Protein AF-A0A7V9ZXT2-F1 (afdb_monomer_lite)

pLDDT: mean 90.49, std 9.89, range [55.28, 98.56]

Structure (mmCIF, N/CA/C/O backbone):
data_AF-A0A7V9ZXT2-F1
#
_entry.id   AF-A0A7V9ZXT2-F1
#
loop_
_atom_site.group_PDB
_atom_site.id
_atom_site.type_symbol
_atom_site.label_atom_id
_atom_site.label_alt_id
_atom_site.label_comp_id
_atom_site.label_asym_id
_atom_site.label_entity_id
_atom_site.label_seq_id
_atom_site.pdbx_PDB_ins_code
_atom_site.Cartn_x
_atom_site.Cartn_y
_atom_site.Cartn_z
_atom_site.occupancy
_atom_site.B_iso_or_equiv
_atom_site.auth_seq_id
_atom_site.auth_comp_id
_atom_site.auth_asym_id
_atom_site.auth_atom_id
_atom_site.pdbx_PDB_model_num
ATOM 1 N N . MET A 1 1 ? 6.001 -14.814 -24.579 1.00 61.94 1 MET A N 1
ATOM 2 C CA . MET A 1 1 ? 5.135 -14.077 -23.632 1.00 61.94 1 MET A CA 1
ATOM 3 C C . MET A 1 1 ? 6.006 -13.622 -22.475 1.00 61.94 1 MET A C 1
ATOM 5 O O . MET A 1 1 ? 6.823 -14.422 -22.038 1.00 61.94 1 MET A O 1
ATOM 9 N N . GLN A 1 2 ? 5.903 -12.363 -22.039 1.00 73.81 2 GLN A N 1
ATOM 10 C CA . GLN A 1 2 ? 6.520 -11.944 -20.772 1.00 73.81 2 GLN A CA 1
ATOM 11 C C . GLN A 1 2 ? 5.842 -12.702 -19.624 1.00 73.81 2 GLN A C 1
ATOM 13 O O . GLN A 1 2 ? 4.640 -12.957 -19.696 1.00 73.81 2 GLN A O 1
ATOM 18 N N . ALA A 1 3 ? 6.612 -13.105 -18.613 1.00 89.31 3 ALA A N 1
ATOM 19 C CA . ALA A 1 3 ? 6.059 -13.763 -17.436 1.00 89.31 3 ALA A CA 1
ATOM 20 C C . ALA A 1 3 ? 5.150 -12.785 -16.677 1.00 89.31 3 ALA A C 1
ATOM 22 O O . ALA A 1 3 ? 5.486 -11.610 -16.528 1.00 89.31 3 ALA A O 1
ATOM 23 N N . GLU A 1 4 ? 3.993 -13.262 -16.224 1.00 94.12 4 GLU A N 1
ATOM 24 C CA . GLU A 1 4 ? 3.120 -12.460 -15.372 1.00 94.12 4 GLU A CA 1
ATOM 25 C C . GLU A 1 4 ? 3.650 -12.436 -13.938 1.00 94.12 4 GLU A C 1
ATOM 27 O O . GLU A 1 4 ? 4.042 -13.465 -13.386 1.00 94.12 4 GLU A O 1
ATOM 32 N N . GLU A 1 5 ? 3.605 -11.259 -13.320 1.00 97.88 5 GLU A N 1
ATOM 33 C CA . GLU A 1 5 ? 3.921 -11.060 -11.912 1.00 97.88 5 GLU A CA 1
ATOM 34 C C . GLU A 1 5 ? 2.667 -10.668 -11.130 1.00 97.88 5 GLU A C 1
ATOM 36 O O . GLU A 1 5 ? 1.727 -10.072 -11.668 1.00 97.88 5 GLU A O 1
ATOM 41 N N . LEU A 1 6 ? 2.688 -10.959 -9.828 1.00 98.06 6 LEU A N 1
ATOM 42 C CA . LEU A 1 6 ? 1.759 -10.388 -8.863 1.00 98.06 6 LEU A CA 1
ATOM 43 C C . LEU A 1 6 ? 2.500 -9.393 -7.979 1.00 98.06 6 LEU A C 1
ATOM 45 O O . LEU A 1 6 ? 3.572 -9.684 -7.453 1.00 98.06 6 LEU A O 1
ATOM 49 N N . SER A 1 7 ? 1.885 -8.238 -7.767 1.00 97.88 7 SER A N 1
ATOM 50 C CA . SER A 1 7 ? 2.345 -7.239 -6.808 1.00 97.88 7 SER A CA 1
ATOM 51 C C . SER A 1 7 ? 1.169 -6.753 -5.976 1.00 97.88 7 SER A C 1
ATOM 53 O O . SER A 1 7 ? 0.015 -6.856 -6.393 1.00 97.88 7 SER A O 1
ATOM 55 N N . TYR A 1 8 ? 1.436 -6.243 -4.779 1.00 97.75 8 TYR A N 1
ATOM 56 C CA . TYR A 1 8 ? 0.386 -5.769 -3.889 1.00 97.75 8 TYR A CA 1
ATOM 57 C C . TYR A 1 8 ? 0.664 -4.362 -3.372 1.00 97.75 8 TYR A C 1
ATOM 59 O O . TYR A 1 8 ? 1.806 -3.925 -3.246 1.00 97.75 8 TYR A O 1
ATOM 67 N N . VAL A 1 9 ? -0.414 -3.666 -3.018 1.00 97.50 9 VAL A N 1
ATOM 68 C CA . VAL A 1 9 ? -0.370 -2.372 -2.333 1.00 97.50 9 VAL A CA 1
ATOM 69 C C . VAL A 1 9 ? -1.260 -2.443 -1.103 1.00 97.50 9 VAL A C 1
ATOM 71 O O . VAL A 1 9 ? -2.374 -2.962 -1.164 1.00 97.50 9 VAL A O 1
ATOM 74 N N . ILE A 1 10 ? -0.784 -1.896 0.015 1.00 97.56 10 ILE A N 1
ATOM 75 C CA . ILE A 1 10 ? -1.607 -1.679 1.206 1.00 97.56 10 ILE A CA 1
ATOM 76 C C . ILE A 1 10 ? -1.863 -0.183 1.354 1.00 97.56 10 ILE A C 1
ATOM 78 O O . ILE A 1 10 ? -0.945 0.591 1.625 1.00 97.56 10 ILE A O 1
ATOM 82 N N . LEU A 1 11 ? -3.123 0.225 1.220 1.00 97.25 11 LEU A N 1
ATOM 83 C CA . LEU A 1 11 ? -3.554 1.569 1.584 1.00 97.25 11 LEU A CA 1
ATOM 84 C C . LEU A 1 11 ? -3.665 1.646 3.106 1.00 97.25 11 LEU A C 1
ATOM 86 O O . LEU A 1 11 ? -4.362 0.849 3.747 1.00 97.25 11 LEU A O 1
ATOM 90 N N . THR A 1 12 ? -2.963 2.621 3.681 1.00 95.81 12 THR A N 1
ATOM 91 C CA . THR A 1 12 ? -2.888 2.798 5.130 1.00 95.81 12 THR A CA 1
ATOM 92 C C . THR A 1 12 ? -4.212 3.336 5.688 1.00 95.81 12 THR A C 1
ATOM 94 O O . THR A 1 12 ? -4.966 4.012 4.976 1.00 95.81 12 THR A O 1
ATOM 97 N N . PRO A 1 13 ? -4.491 3.122 6.988 1.00 95.06 13 PRO A N 1
ATOM 98 C CA . PRO A 1 13 ? -5.666 3.702 7.634 1.00 95.06 13 PRO A CA 1
ATOM 99 C C . PRO A 1 13 ? -5.690 5.230 7.515 1.00 95.06 13 PRO A C 1
ATOM 101 O O . PRO A 1 13 ? -6.751 5.836 7.400 1.00 95.06 13 PRO A O 1
ATOM 104 N N . TYR A 1 14 ? -4.512 5.856 7.521 1.00 93.19 14 TYR A N 1
ATOM 105 C CA . TYR A 1 14 ? -4.361 7.298 7.392 1.00 93.19 14 TYR A CA 1
ATOM 106 C C . TYR A 1 14 ? -4.799 7.814 6.014 1.00 93.19 14 TYR A C 1
ATOM 108 O O . TYR A 1 14 ? -5.648 8.702 5.945 1.00 93.19 14 TYR A O 1
ATOM 116 N N . SER A 1 15 ? -4.300 7.217 4.925 1.00 94.00 15 SER A N 1
ATOM 117 C CA . SER A 1 15 ? -4.677 7.613 3.560 1.00 94.00 15 SER A CA 1
ATOM 118 C C . SER A 1 15 ? -6.181 7.472 3.323 1.00 94.00 15 SER A C 1
ATOM 120 O O . SER A 1 15 ? -6.796 8.328 2.686 1.00 94.00 15 SER A O 1
ATOM 122 N N . MET A 1 16 ? -6.792 6.425 3.885 1.00 93.81 16 MET A N 1
ATOM 123 C CA . MET A 1 16 ? -8.238 6.222 3.795 1.00 93.81 16 MET A CA 1
ATOM 124 C C . MET A 1 16 ? -9.026 7.259 4.604 1.00 93.81 16 MET A C 1
ATOM 126 O O . MET A 1 16 ? -9.999 7.801 4.090 1.00 93.81 16 MET A O 1
ATOM 130 N N . ARG A 1 17 ? -8.588 7.606 5.825 1.00 91.88 17 ARG A N 1
ATOM 131 C CA . ARG A 1 17 ? -9.215 8.676 6.632 1.00 91.88 17 ARG A CA 1
ATOM 132 C C . ARG A 1 17 ? -9.125 10.056 5.979 1.00 91.88 17 ARG A C 1
ATOM 134 O O . ARG A 1 17 ? -9.995 10.886 6.204 1.00 91.88 17 ARG A O 1
ATOM 141 N N . LYS A 1 18 ? -8.093 10.299 5.170 1.00 93.94 18 LYS A N 1
ATOM 142 C CA . LYS A 1 18 ? -7.930 11.520 4.364 1.00 93.94 18 LYS A CA 1
ATOM 143 C C . LYS A 1 18 ? -8.724 11.494 3.047 1.00 93.94 18 LYS A C 1
ATOM 145 O O . LYS A 1 18 ? -8.525 12.374 2.216 1.00 93.94 18 LYS A O 1
ATOM 150 N N . SER A 1 19 ? -9.579 10.492 2.828 1.00 94.19 19 SER A N 1
ATOM 151 C CA . SER A 1 19 ? -10.387 10.331 1.608 1.00 94.19 19 SER A CA 1
ATOM 152 C C . SER A 1 19 ? -9.558 10.214 0.320 1.00 94.19 19 SER A C 1
ATOM 154 O O . SER A 1 19 ? -10.017 10.575 -0.760 1.00 94.19 19 SER A O 1
ATOM 156 N N . ARG A 1 20 ? -8.332 9.675 0.408 1.00 96.00 20 ARG A N 1
ATOM 157 C CA . ARG A 1 20 ? -7.405 9.556 -0.736 1.00 96.00 20 ARG A CA 1
ATOM 158 C C . ARG A 1 20 ? -7.564 8.241 -1.516 1.00 96.00 20 ARG A C 1
ATOM 160 O O . ARG A 1 20 ? -6.923 8.065 -2.546 1.00 96.00 20 ARG A O 1
ATOM 167 N N . THR A 1 21 ? -8.425 7.321 -1.068 1.00 96.56 21 THR A N 1
ATOM 168 C CA . THR A 1 21 ? -8.559 5.958 -1.624 1.00 96.56 21 THR A CA 1
ATOM 169 C C . THR A 1 21 ? -8.818 5.937 -3.130 1.00 96.56 21 THR A C 1
ATOM 171 O O . THR A 1 21 ? -8.077 5.288 -3.862 1.00 96.56 21 THR A O 1
ATOM 174 N N . GLY A 1 22 ? -9.833 6.668 -3.605 1.00 96.31 22 GLY A N 1
ATOM 175 C CA . GLY A 1 22 ? -10.185 6.689 -5.030 1.00 96.31 22 GLY A CA 1
ATOM 176 C C . GLY A 1 22 ? -9.069 7.267 -5.901 1.00 96.31 22 GLY A C 1
ATOM 177 O O . GLY A 1 22 ? -8.735 6.694 -6.935 1.00 96.31 22 GLY A O 1
ATOM 178 N N . GLY A 1 23 ? -8.436 8.352 -5.441 1.00 96.44 23 GLY A N 1
ATOM 179 C CA . GLY A 1 23 ? -7.306 8.975 -6.134 1.00 96.44 23 GLY A CA 1
ATOM 180 C C . GLY A 1 23 ? -6.092 8.050 -6.232 1.00 96.44 23 GLY A C 1
ATOM 181 O O . GLY A 1 23 ? -5.488 7.943 -7.296 1.00 96.44 23 GLY A O 1
ATOM 182 N N . ILE A 1 24 ? -5.774 7.326 -5.155 1.00 97.44 24 ILE A N 1
ATOM 183 C CA . ILE A 1 24 ? -4.675 6.353 -5.139 1.00 97.44 24 ILE A CA 1
ATOM 184 C C . ILE A 1 24 ? -4.964 5.191 -6.097 1.00 97.44 24 ILE A C 1
ATOM 186 O O . ILE A 1 24 ? -4.113 4.871 -6.921 1.00 97.44 24 ILE A O 1
ATOM 190 N N . ILE A 1 25 ? -6.156 4.585 -6.033 1.00 97.44 25 ILE A N 1
ATOM 191 C CA . ILE A 1 25 ? -6.524 3.451 -6.902 1.00 97.44 25 ILE A CA 1
ATOM 192 C C . ILE A 1 25 ? -6.510 3.866 -8.374 1.00 97.44 25 ILE A C 1
ATOM 194 O O . ILE A 1 25 ? -5.886 3.194 -9.192 1.00 97.44 25 ILE A O 1
ATOM 198 N N . SER A 1 26 ? -7.147 4.993 -8.705 1.00 96.50 26 SER A N 1
ATOM 199 C CA . SER A 1 26 ? -7.186 5.516 -10.074 1.00 96.50 26 SER A CA 1
ATOM 200 C C . SER A 1 26 ? -5.777 5.758 -10.618 1.00 96.50 26 SER A C 1
ATOM 202 O O . SER A 1 26 ? -5.459 5.368 -11.743 1.00 96.50 26 SER A O 1
ATOM 204 N N . ARG A 1 27 ? -4.882 6.319 -9.796 1.00 96.00 27 ARG A N 1
ATOM 205 C CA . ARG A 1 27 ? -3.494 6.574 -10.187 1.00 96.00 27 ARG A CA 1
ATOM 206 C C . ARG A 1 27 ? -2.675 5.291 -10.335 1.00 96.00 27 ARG A C 1
ATOM 208 O O . ARG A 1 27 ? -1.916 5.193 -11.290 1.00 96.00 27 ARG A O 1
ATOM 215 N N . LEU A 1 28 ? -2.848 4.304 -9.454 1.00 97.31 28 LEU A N 1
ATOM 216 C CA . LEU A 1 28 ? -2.198 2.994 -9.589 1.00 97.31 28 LEU A CA 1
ATOM 217 C C . LEU A 1 28 ? -2.590 2.315 -10.904 1.00 97.31 28 LEU A C 1
ATOM 219 O O . LEU A 1 28 ? -1.712 1.889 -11.647 1.00 97.31 28 LEU A O 1
ATOM 223 N N . ILE A 1 29 ? -3.885 2.273 -11.225 1.00 96.81 29 ILE A N 1
ATOM 224 C CA . ILE A 1 29 ? -4.376 1.651 -12.463 1.00 96.81 29 ILE A CA 1
ATOM 225 C C . ILE A 1 29 ? -3.858 2.417 -13.687 1.00 96.81 29 ILE A C 1
ATOM 227 O O . ILE A 1 29 ? -3.233 1.831 -14.568 1.00 96.81 29 ILE A O 1
ATOM 231 N N . SER A 1 30 ? -4.055 3.738 -13.723 1.00 96.06 30 SER A N 1
ATOM 232 C CA . SER A 1 30 ? -3.706 4.559 -14.893 1.00 96.06 30 SER A CA 1
ATOM 233 C C . SER A 1 30 ? -2.203 4.677 -15.155 1.00 96.06 30 SER A C 1
ATOM 235 O O . SER A 1 30 ? -1.806 4.787 -16.311 1.00 96.06 30 SER A O 1
ATOM 237 N N . ARG A 1 31 ? -1.352 4.653 -14.120 1.00 95.56 31 ARG A N 1
ATOM 238 C CA . ARG A 1 31 ? 0.109 4.762 -14.286 1.00 95.56 31 ARG A CA 1
ATOM 239 C C . ARG A 1 31 ? 0.784 3.434 -14.603 1.00 95.56 31 ARG A C 1
ATOM 241 O O . ARG A 1 31 ? 1.819 3.440 -15.259 1.00 95.56 31 ARG A O 1
ATOM 248 N N . THR A 1 32 ? 0.227 2.316 -14.141 1.00 96.75 32 THR A N 1
ATOM 249 C CA . THR A 1 32 ? 0.870 1.003 -14.307 1.00 96.75 32 THR A CA 1
ATOM 250 C C . THR A 1 32 ? 0.318 0.199 -15.481 1.00 96.75 32 THR A C 1
ATOM 252 O O . THR A 1 32 ? 1.045 -0.622 -16.045 1.00 96.75 32 THR A O 1
ATOM 255 N N . GLY A 1 33 ? -0.956 0.405 -15.837 1.00 96.62 33 GLY A N 1
ATOM 256 C CA . GLY A 1 33 ? -1.666 -0.435 -16.802 1.00 96.62 33 GLY A CA 1
ATOM 257 C C . GLY A 1 33 ? -1.820 -1.894 -16.352 1.00 96.62 33 GLY A C 1
ATOM 258 O O . GLY A 1 33 ? -1.972 -2.766 -17.200 1.00 96.62 33 GLY A O 1
ATOM 259 N N . LEU A 1 34 ? -1.709 -2.175 -15.047 1.00 97.88 34 LEU A N 1
ATOM 260 C CA . LEU A 1 34 ? -1.868 -3.517 -14.478 1.00 97.88 34 LEU A CA 1
ATOM 261 C C . LEU A 1 34 ? -3.340 -3.832 -14.185 1.00 97.88 34 LEU A C 1
ATOM 263 O O . LEU A 1 34 ? -4.119 -2.944 -13.829 1.00 97.88 34 LEU A O 1
ATOM 267 N N . ASP A 1 35 ? -3.686 -5.117 -14.225 1.00 97.94 35 ASP A N 1
ATOM 268 C CA . ASP A 1 35 ? -5.007 -5.603 -13.831 1.00 97.94 35 ASP A CA 1
ATOM 269 C C . ASP A 1 35 ? -5.135 -5.599 -12.306 1.00 97.94 35 ASP A C 1
ATOM 271 O O . ASP A 1 35 ? -4.353 -6.253 -11.614 1.00 97.94 35 ASP A O 1
ATOM 275 N N . LEU A 1 36 ? -6.157 -4.938 -11.760 1.00 98.06 36 LEU A N 1
ATOM 276 C CA . LEU A 1 36 ? -6.542 -5.119 -10.358 1.00 98.06 36 LEU A CA 1
ATOM 277 C C . LEU A 1 36 ? -7.320 -6.435 -10.217 1.00 98.06 36 LEU A C 1
ATOM 279 O O . LEU A 1 36 ? -8.498 -6.505 -10.561 1.00 98.06 36 LEU A O 1
ATOM 283 N N . VAL A 1 37 ? -6.672 -7.475 -9.693 1.00 98.19 37 VAL A N 1
ATOM 284 C CA . VAL A 1 37 ? -7.235 -8.837 -9.623 1.00 98.19 37 VAL A CA 1
ATOM 285 C C . VAL A 1 37 ? -7.845 -9.187 -8.267 1.00 98.19 37 VAL A C 1
ATOM 287 O O . VAL A 1 37 ? -8.599 -10.151 -8.160 1.00 98.19 37 VAL A O 1
ATOM 290 N N . SER A 1 38 ? -7.534 -8.430 -7.211 1.00 98.25 38 SER A N 1
ATOM 291 C CA . SER A 1 38 ? -8.157 -8.615 -5.897 1.00 98.25 38 SER A CA 1
ATOM 292 C C . SER A 1 38 ? -8.115 -7.343 -5.060 1.00 98.25 38 SER A C 1
ATOM 294 O O . SER A 1 38 ? -7.155 -6.574 -5.120 1.00 98.25 38 SER A O 1
ATOM 296 N N . ALA A 1 39 ? -9.146 -7.146 -4.240 1.00 98.00 39 ALA A N 1
ATOM 297 C CA . ALA A 1 39 ? -9.224 -6.066 -3.269 1.00 98.00 39 ALA A CA 1
ATOM 298 C C . ALA A 1 39 ? -9.909 -6.552 -1.987 1.00 98.00 39 ALA A C 1
ATOM 300 O O . ALA A 1 39 ? -10.970 -7.175 -2.032 1.00 98.00 39 ALA A O 1
ATOM 301 N N . ARG A 1 40 ? -9.327 -6.242 -0.824 1.00 97.94 40 ARG A N 1
ATOM 302 C CA . ARG A 1 40 ? -9.933 -6.560 0.476 1.00 97.94 40 ARG A CA 1
ATOM 303 C C . ARG A 1 40 ? -9.653 -5.478 1.505 1.00 97.94 40 ARG A C 1
ATOM 305 O O . ARG A 1 40 ? -8.501 -5.175 1.803 1.00 97.94 40 ARG A O 1
ATOM 312 N N . MET A 1 41 ? -10.718 -4.960 2.113 1.00 97.44 41 MET A N 1
ATOM 313 C CA . MET A 1 41 ? -10.628 -4.116 3.302 1.00 97.44 41 MET A CA 1
ATOM 314 C C . MET A 1 41 ? -10.867 -4.952 4.559 1.00 97.44 41 MET A C 1
ATOM 316 O O . MET A 1 41 ? -11.833 -5.710 4.628 1.00 97.44 41 MET A O 1
ATOM 320 N N . PHE A 1 42 ? -10.000 -4.819 5.560 1.00 97.06 42 PHE A N 1
ATOM 321 C CA . PHE A 1 42 ? -10.130 -5.552 6.821 1.00 97.06 42 PHE A CA 1
ATOM 322 C C . PHE A 1 42 ? -9.377 -4.860 7.961 1.00 97.06 42 PHE A C 1
ATOM 324 O O . PHE A 1 42 ? -8.497 -4.034 7.728 1.00 97.06 42 PHE A O 1
ATOM 331 N N . ALA A 1 43 ? -9.732 -5.198 9.203 1.00 97.12 43 ALA A N 1
ATOM 332 C CA . ALA A 1 43 ? -8.976 -4.812 10.393 1.00 97.12 43 ALA A CA 1
ATOM 333 C C . ALA A 1 43 ? -8.030 -5.967 10.778 1.00 97.12 43 ALA A C 1
ATOM 335 O O . ALA A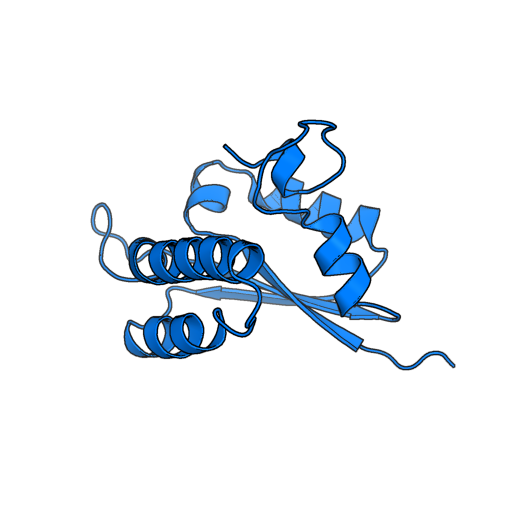 1 43 ? -8.516 -7.002 11.251 1.00 97.12 43 ALA A O 1
ATOM 336 N N . PRO A 1 44 ? -6.708 -5.851 10.555 1.00 96.69 44 PRO A N 1
ATOM 337 C CA . PRO A 1 44 ? -5.779 -6.951 10.797 1.00 96.69 44 PRO A CA 1
ATOM 338 C C . PRO A 1 44 ? -5.654 -7.239 12.301 1.00 96.69 44 PRO A C 1
ATOM 340 O O . PRO A 1 44 ? -5.842 -6.354 13.142 1.00 96.69 44 PRO A O 1
ATOM 343 N N . SER A 1 45 ? -5.382 -8.497 12.659 1.00 95.44 45 SER A N 1
ATOM 344 C CA . SER A 1 45 ? -5.070 -8.872 14.044 1.00 95.44 45 SER A CA 1
ATOM 345 C C . SER A 1 45 ? -3.693 -8.344 14.449 1.00 95.44 45 SER A C 1
ATOM 347 O O . SER A 1 45 ? -2.840 -8.080 13.600 1.00 95.44 45 SER A O 1
ATOM 349 N N . GLN A 1 46 ? -3.453 -8.223 15.756 1.00 95.31 46 GLN A N 1
ATOM 350 C CA . GLN A 1 46 ? -2.136 -7.849 16.274 1.00 95.31 46 GLN A CA 1
ATOM 351 C C . GLN A 1 46 ? -1.045 -8.829 15.820 1.00 95.31 46 GLN A C 1
ATOM 353 O O . GLN A 1 46 ? 0.034 -8.396 15.425 1.00 95.31 46 GLN A O 1
ATOM 358 N N . GLU A 1 47 ? -1.350 -10.128 15.805 1.00 96.50 47 GLU A N 1
ATOM 359 C CA . GLU A 1 47 ? -0.435 -11.164 15.322 1.00 96.50 47 GLU A CA 1
ATOM 360 C C . GLU A 1 47 ? -0.063 -10.956 13.846 1.00 96.50 47 GLU A C 1
ATOM 362 O O . GLU A 1 47 ? 1.118 -10.961 13.499 1.00 96.50 47 GLU A O 1
ATOM 367 N N . LEU A 1 48 ? -1.051 -10.706 12.976 1.00 96.56 48 LEU A N 1
ATOM 368 C CA . LEU A 1 48 ? -0.803 -10.474 11.553 1.00 96.56 48 LEU A CA 1
ATOM 369 C C . LEU A 1 48 ? 0.050 -9.221 11.329 1.00 96.56 48 LEU A C 1
ATOM 371 O O . LEU A 1 48 ? 0.977 -9.250 10.522 1.00 96.56 48 LEU A O 1
ATOM 375 N N . VAL A 1 49 ? -0.226 -8.139 12.064 1.00 97.00 49 VAL A N 1
ATOM 376 C CA . VAL A 1 49 ? 0.574 -6.908 11.989 1.00 97.00 49 VAL A CA 1
ATOM 377 C C . VAL A 1 49 ? 2.009 -7.156 12.443 1.00 97.00 49 VAL A C 1
ATOM 379 O O . VAL A 1 49 ? 2.929 -6.695 11.776 1.00 97.00 49 VAL A O 1
ATOM 382 N N . GLN A 1 50 ? 2.225 -7.911 13.524 1.00 96.25 50 GLN A N 1
ATOM 383 C CA . GLN A 1 50 ? 3.574 -8.216 14.001 1.00 96.25 50 GLN A CA 1
ATOM 384 C C . GLN A 1 50 ? 4.349 -9.076 12.997 1.00 96.25 50 GLN A C 1
ATOM 386 O O . GLN A 1 50 ? 5.511 -8.785 12.713 1.00 96.25 50 GLN A O 1
ATOM 391 N N . ARG A 1 51 ? 3.706 -10.098 12.418 1.00 96.81 51 ARG A N 1
ATOM 392 C CA . ARG A 1 51 ? 4.315 -10.939 11.378 1.00 96.81 51 ARG A CA 1
ATOM 393 C C . ARG A 1 51 ? 4.677 -10.128 10.139 1.00 96.81 51 ARG A C 1
ATOM 395 O O . ARG A 1 51 ? 5.790 -10.264 9.652 1.00 96.81 51 ARG A O 1
ATOM 402 N N . TYR A 1 52 ? 3.776 -9.262 9.676 1.00 95.81 52 TYR A N 1
ATOM 403 C CA . TYR A 1 52 ? 4.033 -8.383 8.535 1.00 95.81 52 TYR A CA 1
ATOM 404 C C . TYR A 1 52 ? 5.156 -7.377 8.821 1.00 95.81 52 TYR A C 1
ATOM 406 O O . TYR A 1 52 ? 6.061 -7.210 8.015 1.00 95.81 52 TYR A O 1
ATOM 414 N N . ALA A 1 53 ? 5.160 -6.746 9.996 1.00 95.50 53 ALA A N 1
ATOM 415 C CA . ALA A 1 53 ? 6.197 -5.790 10.375 1.00 95.50 53 ALA A CA 1
ATOM 416 C C . ALA A 1 53 ? 7.606 -6.416 10.375 1.00 95.50 53 ALA A C 1
ATOM 418 O O . ALA A 1 53 ? 8.579 -5.757 10.007 1.00 95.50 53 ALA A O 1
ATOM 419 N N . ASN A 1 54 ? 7.714 -7.696 10.740 1.00 93.69 54 ASN A N 1
ATOM 420 C CA . ASN A 1 54 ? 8.981 -8.423 10.758 1.00 93.69 54 ASN A CA 1
ATOM 421 C C . ASN A 1 54 ? 9.559 -8.690 9.355 1.00 93.69 54 ASN A C 1
ATOM 423 O O . ASN A 1 54 ? 10.747 -8.978 9.262 1.00 93.69 54 ASN A O 1
ATOM 427 N N . THR A 1 55 ? 8.770 -8.578 8.279 1.00 92.75 55 THR A N 1
ATOM 428 C CA . THR A 1 55 ? 9.256 -8.784 6.901 1.00 92.75 55 THR A CA 1
ATOM 429 C C . THR A 1 55 ? 9.719 -7.498 6.216 1.00 92.75 55 THR A C 1
ATOM 431 O O . THR A 1 55 ? 10.183 -7.560 5.085 1.00 92.75 55 THR A O 1
ATOM 434 N N . ILE A 1 56 ? 9.546 -6.327 6.841 1.00 90.81 56 ILE A N 1
ATOM 435 C CA . ILE A 1 56 ? 9.775 -5.023 6.188 1.00 90.81 56 ILE A CA 1
ATOM 436 C C . ILE A 1 56 ? 11.263 -4.666 6.098 1.00 90.81 56 ILE A C 1
ATOM 438 O O . ILE A 1 56 ? 11.681 -4.029 5.134 1.00 90.81 56 ILE A O 1
ATOM 442 N N . VAL A 1 57 ? 12.054 -5.037 7.105 1.00 85.81 57 VAL A N 1
ATOM 443 C CA . VAL A 1 57 ? 13.479 -4.690 7.170 1.00 85.81 57 VAL A CA 1
ATOM 444 C C . VAL A 1 57 ? 14.286 -5.816 6.537 1.00 85.81 57 VAL A C 1
ATOM 446 O O . VAL A 1 57 ? 14.481 -6.860 7.155 1.00 85.81 57 VAL A O 1
ATOM 449 N N . THR A 1 58 ? 14.731 -5.604 5.302 1.00 80.75 58 THR A N 1
ATOM 450 C CA . THR A 1 58 ? 15.453 -6.596 4.491 1.00 80.75 58 THR A CA 1
ATOM 451 C C . THR A 1 58 ? 16.829 -6.115 4.041 1.00 80.75 58 THR A C 1
ATOM 453 O O . THR A 1 58 ? 17.664 -6.944 3.694 1.00 80.75 58 THR A O 1
ATOM 456 N N . GLU A 1 59 ? 17.081 -4.802 4.047 1.00 73.69 59 GLU A N 1
ATOM 457 C CA . GLU A 1 59 ? 18.300 -4.224 3.479 1.00 73.69 59 GLU A CA 1
ATOM 458 C C . GLU A 1 59 ? 19.435 -4.080 4.497 1.00 73.69 59 GLU A C 1
ATOM 460 O O . GLU A 1 59 ? 19.234 -3.733 5.669 1.00 73.69 59 GLU A O 1
ATOM 465 N N . ALA A 1 60 ? 20.656 -4.325 4.018 1.00 67.56 60 ALA A N 1
ATOM 466 C CA . ALA A 1 60 ? 21.883 -4.133 4.787 1.00 67.56 60 ALA A CA 1
ATOM 467 C C . ALA A 1 60 ? 22.421 -2.693 4.687 1.00 67.56 60 ALA A C 1
ATOM 469 O O . ALA A 1 60 ? 23.111 -2.247 5.605 1.00 67.56 60 ALA A O 1
ATOM 470 N N . ASP A 1 61 ? 22.088 -1.957 3.616 1.00 73.62 61 ASP A N 1
ATOM 471 C CA . ASP A 1 61 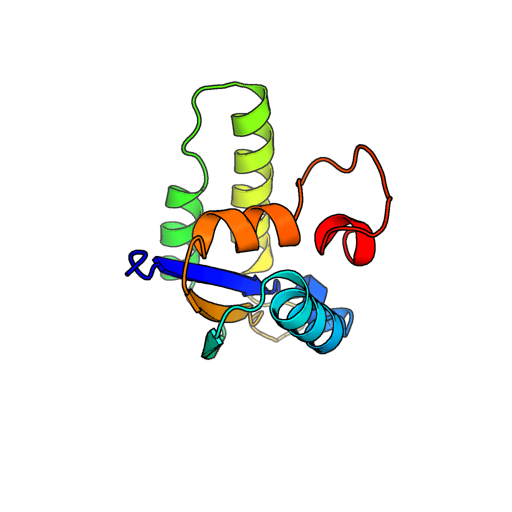? 22.486 -0.553 3.461 1.00 73.62 61 ASP A CA 1
ATOM 472 C C . ASP A 1 61 ? 21.866 0.315 4.579 1.00 73.62 61 ASP A C 1
ATOM 474 O O . ASP A 1 61 ? 20.638 0.316 4.740 1.00 73.62 61 ASP A O 1
ATOM 478 N N . PRO A 1 62 ? 22.669 1.090 5.338 1.00 70.81 62 PRO A N 1
ATOM 479 C CA . PRO A 1 62 ? 22.181 1.884 6.464 1.00 70.81 62 PRO A CA 1
ATOM 480 C C . PRO A 1 62 ? 21.064 2.881 6.125 1.00 70.81 62 PRO A C 1
ATOM 482 O O . PRO A 1 62 ? 20.162 3.079 6.944 1.00 70.81 62 PRO A O 1
ATOM 485 N N . ARG A 1 63 ? 21.093 3.513 4.942 1.00 68.44 63 ARG A N 1
ATOM 486 C CA . ARG A 1 63 ? 20.087 4.511 4.539 1.00 68.44 63 ARG A CA 1
ATOM 487 C C . ARG A 1 63 ? 18.750 3.842 4.245 1.00 68.44 63 ARG A C 1
ATOM 489 O O . ARG A 1 63 ? 17.727 4.252 4.791 1.00 68.44 63 ARG A O 1
ATOM 496 N N . HIS A 1 64 ? 18.760 2.774 3.446 1.00 76.44 64 HIS A N 1
ATOM 497 C CA . HIS A 1 64 ? 17.550 2.003 3.143 1.00 76.44 64 HIS A CA 1
ATOM 498 C C . HIS A 1 64 ? 16.977 1.341 4.397 1.00 76.44 64 HIS A C 1
ATOM 500 O O . HIS A 1 64 ? 15.761 1.347 4.608 1.00 76.44 64 HIS A O 1
ATOM 506 N N . ARG A 1 65 ? 17.852 0.855 5.281 1.00 82.12 65 ARG A N 1
ATOM 507 C CA . ARG A 1 65 ? 17.468 0.276 6.565 1.00 82.12 65 ARG A CA 1
ATOM 508 C C . ARG A 1 65 ? 16.730 1.278 7.450 1.00 82.12 65 ARG A C 1
ATOM 510 O O . ARG A 1 65 ? 15.679 0.933 7.980 1.00 82.12 65 ARG A O 1
ATOM 517 N N . ALA A 1 66 ? 17.220 2.512 7.588 1.00 83.62 66 ALA A N 1
ATOM 518 C CA . ALA A 1 66 ? 16.551 3.536 8.397 1.00 83.62 66 ALA A CA 1
ATOM 519 C C . ALA A 1 66 ? 15.120 3.816 7.902 1.00 83.62 66 ALA A C 1
ATOM 521 O O . ALA A 1 66 ? 14.179 3.891 8.692 1.00 83.62 66 ALA A O 1
ATOM 522 N N . THR A 1 67 ? 14.927 3.897 6.585 1.00 83.44 67 THR A N 1
ATOM 523 C CA . THR A 1 67 ? 13.599 4.058 5.983 1.00 83.44 67 THR A CA 1
ATOM 524 C C . THR A 1 67 ? 12.687 2.851 6.242 1.00 83.44 67 THR A C 1
ATOM 526 O O . THR A 1 67 ? 11.517 3.025 6.590 1.00 83.44 67 THR A O 1
ATOM 529 N N . GLN A 1 68 ? 13.201 1.627 6.105 1.00 87.81 68 GLN A N 1
ATOM 530 C CA . GLN A 1 68 ? 12.443 0.404 6.398 1.00 87.81 68 GLN A CA 1
ATOM 531 C C . GLN A 1 68 ? 12.057 0.306 7.878 1.00 87.81 68 GLN A C 1
ATOM 533 O O . GLN A 1 68 ? 10.954 -0.130 8.207 1.00 87.81 68 GLN A O 1
ATOM 538 N N . GLU A 1 69 ? 12.926 0.762 8.775 1.00 91.06 69 GLU A N 1
ATOM 539 C CA . GLU A 1 69 ? 12.656 0.827 10.210 1.00 91.06 69 GLU A CA 1
ATOM 540 C C . GLU A 1 69 ? 11.506 1.788 10.540 1.00 91.06 69 GLU A C 1
ATOM 542 O O . GLU A 1 69 ? 10.593 1.438 11.293 1.00 91.06 69 GLU A O 1
ATOM 547 N N . LEU A 1 70 ? 11.474 2.959 9.896 1.00 89.44 70 LEU A N 1
ATOM 548 C CA . 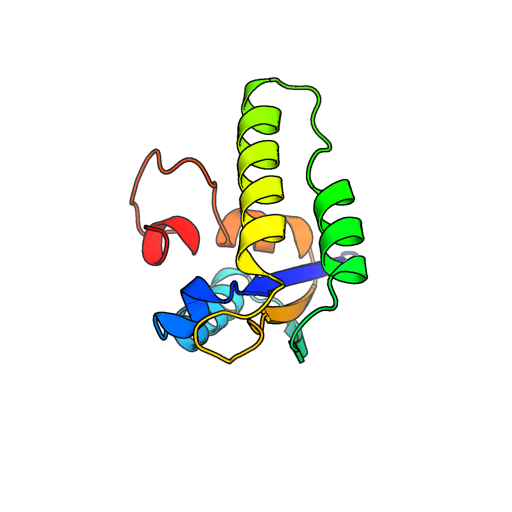LEU A 1 70 ? 10.357 3.900 1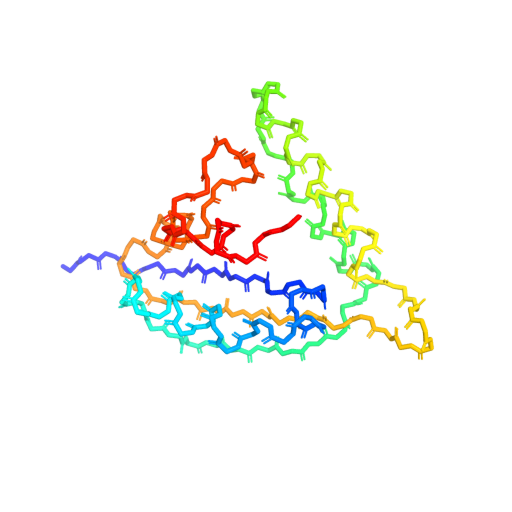0.024 1.00 89.44 70 LEU A CA 1
ATOM 549 C C . LEU A 1 70 ? 9.036 3.295 9.529 1.00 89.44 70 LEU A C 1
ATOM 551 O O . LEU A 1 70 ? 8.005 3.445 10.187 1.00 89.44 70 LEU A O 1
ATOM 555 N N . LEU A 1 71 ? 9.052 2.569 8.405 1.00 90.38 71 LEU A N 1
ATOM 556 C CA . LEU A 1 71 ? 7.869 1.850 7.920 1.00 90.38 71 LEU A CA 1
ATOM 557 C C . LEU A 1 71 ? 7.408 0.770 8.896 1.00 90.38 71 LEU A C 1
ATOM 559 O O . LEU A 1 71 ? 6.208 0.635 9.142 1.00 90.38 71 LEU A O 1
ATOM 563 N N . ARG A 1 72 ? 8.353 -0.002 9.441 1.00 94.12 72 ARG A N 1
ATOM 564 C CA . ARG A 1 72 ? 8.074 -1.054 10.418 1.00 94.12 72 ARG A CA 1
ATOM 565 C C . ARG A 1 72 ? 7.353 -0.481 11.628 1.00 94.12 72 ARG A C 1
ATOM 567 O O . ARG A 1 72 ? 6.305 -1.000 12.015 1.00 94.12 72 ARG A O 1
ATOM 574 N N . GLU A 1 73 ? 7.872 0.606 12.186 1.00 94.00 73 GLU A N 1
ATOM 575 C CA . GLU A 1 73 ? 7.262 1.260 13.340 1.00 94.00 73 GLU A CA 1
ATOM 576 C C . GLU A 1 73 ? 5.900 1.871 12.993 1.00 94.00 73 GLU A C 1
ATOM 578 O O . GLU A 1 73 ? 4.921 1.682 13.720 1.00 94.00 73 GLU A O 1
ATOM 583 N N . TYR A 1 74 ? 5.784 2.511 11.824 1.00 93.50 74 TYR A N 1
ATOM 584 C CA . TYR A 1 74 ? 4.511 3.038 11.343 1.00 93.50 74 TYR A CA 1
ATOM 585 C C . TYR A 1 74 ? 3.435 1.947 11.263 1.00 93.50 74 TYR A C 1
ATOM 587 O O . TYR A 1 74 ? 2.310 2.155 11.725 1.00 93.50 74 TYR A O 1
ATOM 595 N N . VAL A 1 75 ? 3.766 0.779 10.708 1.00 95.50 75 VAL A N 1
ATOM 596 C CA . VAL A 1 75 ? 2.851 -0.365 10.599 1.00 95.50 75 VAL A CA 1
ATOM 597 C C . VAL A 1 75 ? 2.426 -0.857 11.980 1.00 95.50 75 VAL A C 1
ATOM 599 O O . VAL A 1 75 ? 1.225 -0.975 12.234 1.00 95.50 75 VAL A O 1
ATOM 602 N N . ARG A 1 76 ? 3.378 -1.089 12.894 1.00 94.38 76 ARG A N 1
ATOM 603 C CA . ARG A 1 76 ? 3.085 -1.575 14.255 1.00 94.38 76 ARG A CA 1
ATOM 604 C C . ARG A 1 76 ? 2.170 -0.624 15.016 1.00 94.38 76 ARG A C 1
ATOM 606 O O . ARG A 1 76 ? 1.237 -1.077 15.675 1.00 94.38 76 ARG A O 1
ATOM 613 N N . LYS A 1 77 ? 2.399 0.680 14.870 1.00 93.50 77 LYS A N 1
ATOM 614 C CA . LYS A 1 77 ? 1.622 1.722 15.539 1.00 93.50 77 LYS A CA 1
ATOM 615 C C . LYS A 1 77 ? 0.224 1.909 14.950 1.00 93.50 77 LYS A C 1
ATOM 617 O O . LYS A 1 77 ? -0.717 2.150 15.698 1.00 93.50 77 LYS A O 1
ATOM 622 N N . ASN A 1 78 ? 0.077 1.846 13.625 1.00 94.69 78 ASN A N 1
ATOM 623 C CA . ASN A 1 78 ? -1.140 2.329 12.964 1.00 94.69 78 ASN A CA 1
ATOM 624 C C . ASN A 1 78 ? -2.075 1.229 12.455 1.00 94.69 78 ASN A C 1
ATOM 626 O O . ASN A 1 78 ? -3.247 1.518 12.220 1.00 94.69 78 ASN A O 1
ATOM 630 N N . PHE A 1 79 ? -1.596 0.001 12.229 1.00 95.75 79 PHE A N 1
ATOM 631 C CA . PHE A 1 79 ? -2.410 -1.043 11.588 1.00 95.75 79 PHE A CA 1
ATOM 632 C C . PHE A 1 79 ? -3.218 -1.880 12.584 1.00 95.75 79 PHE A C 1
ATOM 634 O O . PHE A 1 79 ? -4.097 -2.620 12.164 1.00 95.75 79 PHE A O 1
ATOM 641 N N . THR A 1 80 ? -2.971 -1.769 13.886 1.00 92.69 80 THR A N 1
ATOM 642 C CA . THR A 1 80 ? -3.688 -2.529 14.922 1.00 92.69 80 THR A CA 1
ATOM 643 C C . THR A 1 80 ? -4.111 -1.623 16.082 1.00 92.69 80 THR A C 1
ATOM 645 O O . THR A 1 80 ? -3.941 -0.408 16.029 1.00 92.69 80 THR A O 1
ATOM 648 N N . GLY A 1 81 ? -4.685 -2.216 17.126 1.00 89.38 81 GLY A N 1
ATOM 649 C CA . GLY A 1 81 ? -5.168 -1.514 18.309 1.00 89.38 81 GLY A CA 1
ATOM 650 C C . GLY A 1 81 ? -6.567 -0.934 18.125 1.00 89.38 81 GLY A C 1
ATOM 651 O O . GLY A 1 81 ? -7.319 -1.331 17.231 1.00 89.38 81 GLY A O 1
ATOM 652 N N . ASN A 1 82 ? -6.922 -0.012 19.016 1.00 85.56 82 ASN A N 1
ATOM 653 C CA . ASN A 1 82 ? -8.207 0.669 19.018 1.00 85.56 82 ASN A CA 1
ATOM 654 C C . ASN A 1 82 ? -7.971 2.183 18.978 1.00 85.56 82 ASN A C 1
ATOM 656 O O . ASN A 1 82 ? -7.323 2.729 19.867 1.00 85.56 82 ASN A O 1
ATOM 660 N N . VAL A 1 83 ? -8.469 2.852 17.939 1.00 78.81 83 VAL A N 1
ATOM 661 C CA . VAL A 1 83 ? -8.332 4.299 17.734 1.00 78.81 83 VAL A CA 1
ATOM 662 C C . VAL A 1 83 ? -9.734 4.888 17.676 1.00 78.81 83 VAL A C 1
ATOM 664 O O . VAL A 1 83 ? -10.516 4.530 16.798 1.00 78.81 83 VAL A O 1
ATOM 667 N N . ASN A 1 84 ? -10.066 5.779 18.614 1.00 80.69 84 ASN A N 1
ATOM 668 C CA . ASN A 1 84 ? -11.401 6.385 18.736 1.00 80.69 84 ASN A CA 1
ATOM 669 C C . ASN A 1 84 ? -12.541 5.347 18.765 1.00 80.69 84 ASN A C 1
ATOM 671 O O . ASN A 1 84 ? -13.568 5.514 18.112 1.00 80.69 84 ASN A O 1
ATOM 675 N N . GLY A 1 85 ? -12.337 4.237 19.482 1.00 84.94 85 GLY A N 1
ATOM 676 C CA . GLY A 1 85 ? -13.328 3.163 19.600 1.00 84.94 85 GLY A CA 1
ATOM 677 C C . GLY A 1 85 ? -13.466 2.271 18.360 1.00 84.94 85 GLY A C 1
ATOM 678 O O . GLY A 1 85 ? -14.324 1.390 18.347 1.00 84.94 85 GLY A O 1
ATOM 679 N N . GLN A 1 86 ? -12.631 2.457 17.332 1.00 86.44 86 GLN A N 1
ATOM 680 C CA . GLN A 1 86 ? -12.611 1.614 16.143 1.00 86.44 86 GLN A CA 1
ATOM 681 C C . GLN A 1 86 ? -11.249 0.956 15.904 1.00 86.44 86 GLN A C 1
ATOM 683 O O . GLN A 1 86 ? -10.186 1.565 16.042 1.00 86.44 86 GLN A O 1
ATOM 688 N N . ARG A 1 87 ? -11.278 -0.300 15.445 1.00 92.69 87 ARG A N 1
ATOM 689 C CA . ARG A 1 87 ? -10.075 -0.961 14.929 1.00 92.69 87 ARG A CA 1
ATOM 690 C C . ARG A 1 87 ? -9.707 -0.364 13.567 1.00 92.69 87 ARG A C 1
ATOM 692 O O . ARG A 1 87 ? -10.576 -0.316 12.688 1.00 92.69 87 ARG A O 1
ATOM 699 N N . PRO A 1 88 ? -8.447 0.056 13.353 1.00 94.56 88 PRO A N 1
ATOM 700 C CA . PRO A 1 88 ? -8.027 0.600 12.073 1.00 94.56 88 PRO A CA 1
ATOM 701 C C . PRO A 1 88 ? -8.170 -0.463 10.984 1.00 94.56 88 PRO A C 1
ATOM 703 O O . PRO A 1 88 ? -7.785 -1.620 11.155 1.00 94.56 88 PRO A O 1
ATOM 706 N N . ARG A 1 89 ? -8.745 -0.060 9.852 1.00 95.56 89 ARG A N 1
ATOM 707 C CA . ARG A 1 89 ? -8.828 -0.898 8.657 1.00 95.56 89 ARG A CA 1
ATOM 708 C C . ARG A 1 89 ? -7.690 -0.548 7.717 1.00 95.56 89 ARG A C 1
ATOM 710 O O . ARG A 1 89 ? -7.303 0.614 7.628 1.00 95.56 89 ARG A O 1
ATOM 717 N N . VAL A 1 90 ? -7.208 -1.547 6.995 1.00 97.75 90 VAL A N 1
ATOM 718 C CA . VAL A 1 90 ? -6.324 -1.401 5.835 1.00 97.75 90 VAL A CA 1
ATOM 719 C C . VAL A 1 90 ? -7.061 -1.895 4.597 1.00 97.75 90 VAL A C 1
ATOM 721 O O . VAL A 1 90 ? -8.002 -2.685 4.715 1.00 97.75 90 VAL A O 1
ATOM 724 N N . MET A 1 91 ? -6.641 -1.450 3.416 1.00 98.31 91 MET A N 1
ATOM 725 C CA . MET A 1 91 ? -7.104 -2.019 2.151 1.00 98.31 91 MET A CA 1
ATOM 726 C C . MET A 1 91 ? -5.915 -2.628 1.414 1.00 98.31 91 MET A C 1
ATOM 728 O O . MET A 1 91 ? -4.973 -1.920 1.074 1.00 98.31 91 MET A O 1
ATOM 732 N N . LEU A 1 92 ? -5.971 -3.939 1.189 1.00 98.31 92 LEU A N 1
ATOM 733 C CA . LEU A 1 92 ? -5.019 -4.679 0.372 1.00 98.31 92 LEU A CA 1
ATOM 734 C C . LEU A 1 92 ? -5.548 -4.750 -1.060 1.00 98.31 92 LEU A C 1
ATOM 736 O O . LEU A 1 92 ? -6.696 -5.144 -1.269 1.00 98.31 92 LEU A O 1
ATOM 740 N N . LEU A 1 93 ? -4.700 -4.400 -2.017 1.00 98.56 93 LEU A N 1
ATOM 741 C CA . LEU A 1 93 ? -4.947 -4.501 -3.451 1.00 98.56 93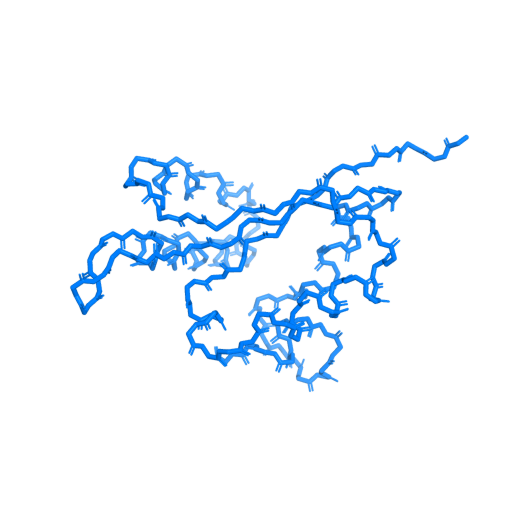 LEU A CA 1
ATOM 742 C C . LEU A 1 93 ? -3.896 -5.425 -4.058 1.00 98.56 93 LEU A C 1
ATOM 744 O O . LEU A 1 93 ? -2.726 -5.311 -3.699 1.00 98.56 93 LEU A O 1
ATOM 748 N N . VAL A 1 94 ? -4.299 -6.303 -4.972 1.00 98.50 94 VAL A N 1
ATOM 749 C CA . VAL A 1 94 ? -3.392 -7.185 -5.717 1.00 98.50 94 VAL A CA 1
ATOM 750 C C . VAL A 1 94 ? -3.508 -6.873 -7.198 1.00 98.50 94 VAL A C 1
ATOM 752 O O . VAL A 1 94 ? -4.605 -6.901 -7.755 1.00 98.50 94 VAL A O 1
ATOM 755 N N . PHE A 1 95 ? -2.369 -6.596 -7.817 1.00 98.50 95 PHE A N 1
ATOM 756 C CA . PHE A 1 95 ? -2.228 -6.275 -9.226 1.00 98.50 95 PHE A CA 1
ATOM 757 C C . PHE A 1 95 ? -1.497 -7.395 -9.958 1.00 98.50 95 PHE A C 1
ATOM 759 O O . PHE A 1 95 ? -0.553 -7.972 -9.412 1.00 98.50 95 PHE A O 1
ATOM 766 N N . ARG A 1 96 ? -1.917 -7.675 -11.192 1.00 98.31 96 ARG A N 1
ATOM 767 C CA . ARG A 1 96 ? -1.306 -8.669 -12.076 1.00 98.31 96 ARG A CA 1
ATOM 768 C C . ARG A 1 96 ? -0.865 -8.026 -13.383 1.00 98.31 96 ARG A C 1
ATOM 770 O O . ARG A 1 96 ? -1.579 -7.197 -13.946 1.00 98.31 96 ARG A O 1
ATOM 777 N N . GLY A 1 97 ? 0.289 -8.455 -13.878 1.00 97.69 97 GLY A N 1
ATOM 778 C CA . GLY A 1 97 ? 0.731 -8.179 -15.240 1.00 97.69 97 GLY A CA 1
ATOM 779 C C . GLY A 1 97 ? 2.251 -8.225 -15.379 1.00 97.69 97 GLY A C 1
ATOM 780 O O . GLY A 1 97 ? 2.951 -8.560 -14.422 1.00 97.69 97 GLY A O 1
ATOM 781 N N . PRO A 1 98 ? 2.782 -7.884 -16.561 1.00 97.19 98 PRO A N 1
ATOM 782 C CA . PRO A 1 98 ? 4.223 -7.822 -16.776 1.00 97.19 98 PRO A CA 1
ATOM 783 C C . PRO A 1 98 ? 4.867 -6.686 -15.972 1.00 97.19 98 PRO A C 1
ATOM 785 O O . PRO A 1 98 ? 4.343 -5.562 -15.964 1.00 97.19 98 PRO A O 1
ATOM 788 N N . ASP A 1 99 ? 6.009 -6.974 -15.341 1.00 96.38 99 ASP A N 1
ATOM 789 C CA . ASP A 1 99 ? 6.765 -6.073 -14.455 1.00 96.38 99 ASP A CA 1
ATOM 790 C C . ASP A 1 99 ? 5.927 -5.489 -13.298 1.00 96.38 99 ASP A C 1
ATOM 792 O O . ASP A 1 99 ? 6.110 -4.325 -12.912 1.00 96.38 99 ASP A O 1
ATOM 796 N N . ALA A 1 100 ? 4.955 -6.241 -12.768 1.00 97.69 100 ALA A N 1
ATOM 797 C CA . ALA A 1 100 ? 4.030 -5.732 -11.758 1.00 97.69 100 ALA A CA 1
ATOM 798 C C . ALA A 1 100 ? 4.754 -5.212 -10.509 1.00 97.69 100 ALA A C 1
ATOM 800 O O . ALA A 1 100 ? 4.352 -4.189 -9.949 1.00 97.69 100 ALA A O 1
ATOM 801 N N . VAL A 1 101 ? 5.829 -5.877 -10.072 1.00 95.88 101 VAL A N 1
ATOM 802 C CA . VAL A 1 101 ? 6.578 -5.461 -8.877 1.00 95.88 101 VAL A CA 1
ATOM 803 C C . VAL A 1 101 ? 7.241 -4.106 -9.110 1.00 95.88 101 VAL A C 1
ATOM 805 O O . VAL A 1 101 ? 7.022 -3.168 -8.338 1.00 95.88 101 VAL A O 1
ATOM 808 N N . ARG A 1 102 ? 7.990 -3.977 -10.212 1.00 95.38 102 ARG A N 1
ATOM 809 C CA . ARG A 1 102 ? 8.710 -2.750 -10.573 1.00 95.38 102 ARG A CA 1
ATOM 810 C C . ARG A 1 102 ? 7.755 -1.574 -10.790 1.00 95.38 102 ARG A C 1
ATOM 812 O O . ARG A 1 102 ? 7.936 -0.524 -10.180 1.00 95.38 102 ARG A O 1
ATOM 819 N N . LYS A 1 103 ? 6.700 -1.761 -11.591 1.00 97.00 103 LYS A N 1
ATOM 820 C CA . LYS A 1 103 ? 5.718 -0.706 -11.904 1.00 97.00 103 LYS A CA 1
ATOM 821 C C . LYS A 1 103 ? 5.003 -0.184 -10.661 1.00 97.00 103 LYS A C 1
ATOM 823 O O . LYS A 1 103 ? 4.780 1.023 -10.539 1.00 97.00 103 LYS A O 1
ATOM 828 N N . ILE A 1 104 ? 4.639 -1.077 -9.737 1.00 97.19 104 ILE A N 1
ATOM 829 C CA . ILE A 1 104 ? 4.014 -0.686 -8.469 1.00 97.19 104 ILE A CA 1
ATOM 830 C C . ILE A 1 104 ? 4.997 0.091 -7.596 1.00 97.19 104 ILE A C 1
ATOM 832 O O . ILE A 1 104 ? 4.608 1.121 -7.046 1.00 97.19 104 ILE A O 1
ATOM 836 N N . LEU A 1 105 ? 6.253 -0.353 -7.491 1.00 92.75 105 LEU A N 1
ATOM 837 C CA . LEU A 1 105 ? 7.277 0.338 -6.704 1.00 92.75 105 LEU A CA 1
ATOM 838 C C . LEU A 1 105 ? 7.524 1.764 -7.222 1.00 92.75 105 LEU A C 1
ATOM 840 O O . LEU A 1 105 ? 7.456 2.715 -6.444 1.00 92.75 105 LEU A O 1
ATOM 844 N N . GLU A 1 106 ? 7.735 1.914 -8.532 1.00 93.88 106 GLU A N 1
ATOM 845 C CA . GLU A 1 106 ? 7.943 3.209 -9.196 1.00 93.88 106 GLU A CA 1
ATOM 846 C C . GLU A 1 106 ? 6.729 4.132 -9.021 1.00 93.88 106 GLU A C 1
ATOM 848 O O . GLU A 1 106 ? 6.869 5.297 -8.656 1.00 93.88 106 GLU A O 1
ATOM 853 N N . THR A 1 107 ? 5.515 3.604 -9.207 1.00 95.50 107 THR A N 1
ATOM 854 C CA . THR A 1 107 ? 4.284 4.396 -9.065 1.00 95.50 107 THR A CA 1
ATOM 855 C C . THR A 1 107 ? 4.026 4.798 -7.614 1.00 95.50 107 THR A C 1
ATOM 857 O O . THR A 1 107 ? 3.530 5.897 -7.359 1.00 95.50 107 THR A O 1
ATOM 860 N N . ALA A 1 108 ? 4.344 3.933 -6.646 1.00 93.31 108 ALA A N 1
ATOM 861 C CA . ALA A 1 108 ? 4.218 4.248 -5.227 1.00 93.31 108 ALA A CA 1
ATOM 862 C C . ALA A 1 108 ? 5.186 5.365 -4.805 1.00 93.31 108 ALA A C 1
ATOM 864 O O . ALA A 1 108 ? 4.790 6.233 -4.024 1.00 93.31 108 ALA A O 1
ATOM 865 N N . GLY A 1 109 ? 6.406 5.359 -5.351 1.00 89.25 109 GLY A N 1
ATOM 866 C CA . GLY A 1 109 ? 7.448 6.355 -5.103 1.00 89.25 109 GLY A CA 1
ATOM 867 C C . GLY A 1 109 ? 8.287 6.089 -3.861 1.00 89.25 109 GLY A C 1
ATOM 868 O O . GLY A 1 109 ? 8.022 5.161 -3.094 1.00 89.25 109 GLY A O 1
ATOM 869 N N . HIS A 1 110 ? 9.314 6.906 -3.638 1.00 80.19 110 HIS A N 1
ATOM 870 C CA . HIS A 1 110 ? 10.194 6.786 -2.475 1.00 80.19 110 HIS A CA 1
ATOM 871 C C . HIS A 1 110 ? 9.533 7.336 -1.203 1.00 80.19 110 HIS A C 1
ATOM 873 O O . HIS A 1 110 ? 8.597 8.123 -1.250 1.00 80.19 110 HIS A O 1
ATOM 879 N N . ILE A 1 111 ? 9.988 6.864 -0.040 1.00 74.44 111 ILE A N 1
ATOM 880 C CA . ILE A 1 111 ? 9.475 7.319 1.269 1.00 74.44 111 ILE A CA 1
ATOM 881 C C . ILE A 1 111 ? 10.132 8.626 1.691 1.00 74.44 111 ILE A C 1
ATOM 883 O O . ILE A 1 111 ? 9.527 9.420 2.405 1.00 74.44 111 ILE A O 1
ATOM 887 N N . VAL A 1 112 ? 11.379 8.833 1.272 1.00 69.38 112 VAL A N 1
ATOM 888 C CA . VAL A 1 112 ? 12.097 10.072 1.535 1.00 69.38 112 VAL A CA 1
ATOM 889 C C . VAL A 1 112 ? 11.624 11.086 0.498 1.00 69.38 112 VAL A C 1
ATOM 891 O O . VAL A 1 112 ? 11.929 10.964 -0.686 1.00 69.38 112 VAL A O 1
ATOM 894 N N . ASN A 1 113 ? 10.824 12.048 0.955 1.00 60.19 113 ASN A N 1
ATOM 895 C CA . ASN A 1 113 ? 10.334 13.163 0.152 1.00 60.19 113 ASN A CA 1
ATOM 896 C C . ASN A 1 113 ? 11.496 14.110 -0.170 1.00 60.19 113 ASN A C 1
ATOM 898 O O . ASN A 1 113 ? 11.713 15.094 0.532 1.00 60.19 113 ASN A O 1
ATOM 902 N N . GLU A 1 114 ? 12.263 13.814 -1.216 1.00 55.28 114 GLU A N 1
ATOM 903 C CA . GLU A 1 114 ? 13.319 14.722 -1.677 1.00 55.28 114 GLU A CA 1
ATOM 904 C C . GLU A 1 114 ? 12.785 15.752 -2.685 1.0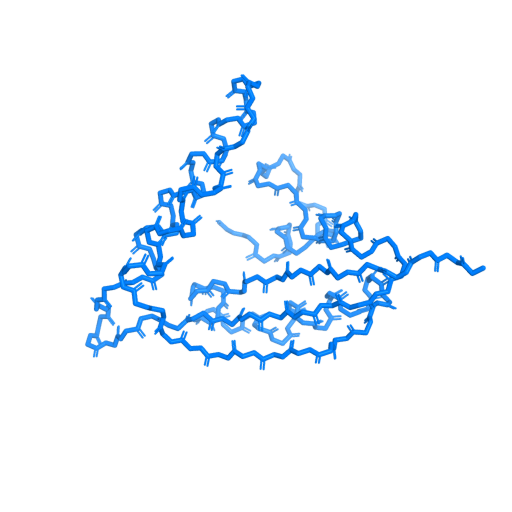0 55.28 114 GLU A C 1
ATOM 906 O O . GLU A 1 114 ? 13.341 16.848 -2.781 1.00 55.28 114 GLU A O 1
ATOM 911 N N . ARG A 1 115 ? 11.699 15.443 -3.420 1.00 56.78 115 ARG A N 1
ATOM 912 C CA . ARG A 1 115 ? 11.070 16.340 -4.411 1.00 56.78 115 ARG A CA 1
ATOM 913 C C . ARG A 1 115 ? 9.574 16.057 -4.586 1.00 56.78 115 ARG A C 1
ATOM 915 O O . ARG A 1 115 ? 9.192 14.961 -4.966 1.00 56.78 115 ARG A O 1
ATOM 922 N N . THR A 1 116 ? 8.729 17.070 -4.407 1.00 62.69 116 THR A N 1
ATOM 923 C CA . THR A 1 116 ? 7.273 16.995 -4.624 1.00 62.69 116 THR A CA 1
ATOM 924 C C . THR A 1 116 ? 6.926 17.259 -6.097 1.00 62.69 116 THR A C 1
ATOM 926 O O . THR A 1 116 ? 6.319 18.271 -6.433 1.00 62.69 116 THR A O 1
ATOM 929 N N . SER A 1 117 ? 7.340 16.377 -7.015 1.00 70.75 117 SER A N 1
ATOM 930 C CA . SER A 1 117 ? 6.982 16.514 -8.444 1.00 70.75 117 SER A CA 1
ATOM 931 C C . SER A 1 117 ? 5.516 16.152 -8.724 1.00 70.75 117 SER A C 1
ATOM 933 O O . SER A 1 117 ? 4.982 16.466 -9.787 1.00 70.75 117 SER A O 1
ATOM 935 N N . GLY A 1 118 ? 4.847 15.494 -7.769 1.00 77.25 118 GLY A N 1
ATOM 936 C CA . GLY A 1 118 ? 3.490 14.980 -7.940 1.00 77.25 118 GLY A CA 1
ATOM 937 C C . GLY A 1 118 ? 3.427 13.813 -8.926 1.00 77.25 118 GLY A C 1
ATOM 938 O O . GLY A 1 118 ? 2.357 13.544 -9.479 1.00 77.25 118 GLY A O 1
ATOM 939 N N . GLU A 1 119 ? 4.549 13.132 -9.183 1.00 85.00 119 GLU A N 1
ATOM 940 C CA . GLU A 1 119 ? 4.660 12.025 -10.139 1.00 85.00 119 GLU A CA 1
ATOM 941 C C . GLU A 1 119 ? 4.251 10.684 -9.525 1.00 85.00 119 GLU A C 1
ATOM 943 O O . GLU A 1 119 ? 3.547 9.901 -10.178 1.00 85.00 119 GLU A O 1
ATOM 948 N N . THR A 1 120 ? 4.572 10.453 -8.254 1.00 92.44 120 THR A N 1
ATOM 949 C CA . THR A 1 120 ? 4.242 9.208 -7.549 1.00 92.44 120 THR A CA 1
ATOM 950 C C . THR A 1 120 ? 3.037 9.363 -6.616 1.00 92.44 120 THR A C 1
ATOM 952 O O . THR A 1 120 ? 2.530 10.467 -6.376 1.00 92.44 120 THR A O 1
ATOM 955 N N . ILE A 1 121 ? 2.535 8.240 -6.086 1.00 93.94 121 ILE A N 1
ATOM 956 C CA . ILE A 1 121 ? 1.504 8.243 -5.039 1.00 93.94 121 ILE A CA 1
ATOM 957 C C . ILE A 1 121 ? 1.993 9.039 -3.828 1.00 93.94 121 ILE A C 1
ATOM 959 O O . ILE A 1 121 ? 1.256 9.894 -3.337 1.00 93.94 121 ILE A O 1
ATOM 963 N N . ARG A 1 122 ? 3.214 8.767 -3.350 1.00 90.00 122 ARG A N 1
ATOM 964 C CA . ARG A 1 122 ? 3.776 9.425 -2.165 1.00 90.00 122 ARG A CA 1
ATOM 965 C C . ARG A 1 122 ? 4.033 10.915 -2.394 1.00 90.00 122 ARG A C 1
ATOM 967 O O . ARG A 1 122 ? 3.721 11.682 -1.497 1.00 90.00 122 ARG A O 1
ATOM 974 N N . ASP A 1 123 ? 4.409 11.346 -3.597 1.00 89.50 123 ASP A N 1
ATOM 975 C CA . ASP A 1 123 ? 4.556 12.788 -3.878 1.00 89.50 123 ASP A CA 1
ATOM 976 C C . ASP A 1 123 ? 3.210 13.521 -3.901 1.00 89.50 123 ASP A C 1
ATOM 978 O O . ASP A 1 123 ? 3.114 14.686 -3.534 1.00 89.50 123 ASP A O 1
ATOM 982 N N . THR A 1 124 ? 2.156 12.851 -4.377 1.00 89.69 124 THR A N 1
ATOM 983 C CA . THR A 1 124 ? 0.827 13.467 -4.533 1.00 89.69 124 THR A CA 1
ATOM 984 C C . THR A 1 124 ? 0.048 13.491 -3.218 1.00 89.69 124 THR A C 1
ATOM 986 O O . THR A 1 124 ? -0.742 14.397 -2.958 1.00 89.69 124 THR A O 1
ATOM 989 N N . PHE A 1 125 ? 0.202 12.437 -2.418 1.00 89.62 125 PHE A N 1
ATOM 990 C CA . PHE A 1 125 ? -0.678 12.124 -1.295 1.00 89.62 125 PHE A CA 1
ATOM 991 C C . PHE A 1 125 ? 0.063 11.925 0.027 1.00 89.62 125 PHE A C 1
ATOM 993 O O . PHE A 1 125 ? -0.606 11.703 1.040 1.00 89.62 125 PHE A O 1
ATOM 1000 N N . GLY A 1 126 ? 1.393 11.924 0.029 1.00 83.50 126 GLY A N 1
ATOM 1001 C CA . GLY A 1 126 ? 2.204 11.892 1.241 1.00 83.50 126 GLY A CA 1
ATOM 1002 C C . GLY A 1 126 ? 2.205 13.249 1.935 1.00 83.50 126 GLY A C 1
ATOM 1003 O O . GLY A 1 126 ? 2.090 14.288 1.289 1.00 83.50 126 GLY A O 1
ATOM 1004 N N . ASP A 1 127 ? 2.290 13.216 3.258 1.00 78.25 127 ASP A N 1
ATOM 1005 C CA . ASP A 1 127 ? 2.484 14.361 4.145 1.00 78.25 127 ASP A CA 1
ATOM 1006 C C . ASP A 1 127 ? 3.350 13.946 5.343 1.00 78.25 127 ASP A C 1
ATOM 1008 O O . ASP A 1 127 ? 3.461 12.719 5.596 1.00 78.25 127 ASP A O 1
#

Foldseek 3Di:
DFDKDKDKDKAFLVCVVVVCVVVQVVLLCVQQVWDFPDKDKDQDDLVVLLVVLVPQQDDPDPVSNVQSVVVSVCSNPGRADADPNDRRMMMMIMTMDHPSHVSNDVQQDDPPCPDLPVRHPCSVRND

Secondary structure (DSSP, 8-state):
-PPPEEEEEEE-HHHHHTT-HHHHHHHHHHHH--EEEEEEEE---HHHHHHHHTTS----SHHHHHHHHHHHHHHHHHSSS-BTTBPPPEEEEEEEETTHHHHHHHHH--SS-S---S-SHHHHH--

Radius of gyration: 15.0 Å; chains: 1; bounding box: 36×31×43 Å

Sequence (127 aa):
MQAEELSYVILTPYSMRKSRTGGIISRLISRTGLDLVSARMFAPSQELVQRYANTIVTEADPRHRATQELLREYVRKNFTGNVNGQRPRVMLLVFRGPDAVRKILETAGHIVNERTSGETIRDTFGD